Protein AF-A0AAW0NWM1-F1 (afdb_monomer_lite)

Organism: NCBI:txid88201

Radius of gyration: 18.18 Å; chains: 1; bounding box: 43×17×60 Å

Sequence (77 aa):
MCSSAVCWLQCQNGGFCQRPNTCSCPEGWMGRLCEEPVCSSPCLNGGRCIRPNRCHCSPGWSGHDCSRKRKTGYYHF

pLDDT: mean 82.61, std 11.76, range [44.75, 92.81]

Secondary structure (DSSP, 8-state):
-------SSPPPTT-EEEETTEEEPPTTEESTTS-EE--SSPPPTT-EEEETTEEEPPTTEESTTS-EE--------

Foldseek 3Di:
DDPQQDAVDAAPDPWGRPHHQATDEDPQFDDSRSCHGHEPAAQPPPWDDPHHQATDEDQQFDDSRSPHGPPPPPPPD

Structure (mmCIF, N/CA/C/O backbone):
data_AF-A0AAW0NWM1-F1
#
_entry.id   AF-A0AAW0NWM1-F1
#
loop_
_atom_site.group_PDB
_atom_site.id
_atom_site.type_symbol
_atom_site.label_atom_id
_atom_site.label_alt_id
_atom_site.label_comp_id
_atom_site.label_asym_id
_atom_site.label_entity_id
_atom_site.label_seq_id
_atom_site.pdbx_PDB_ins_code
_atom_site.Cartn_x
_atom_site.Cartn_y
_atom_site.Cartn_z
_atom_site.occupancy
_atom_site.B_iso_or_equiv
_atom_site.auth_seq_id
_atom_site.auth_comp_id
_atom_site.auth_asym_id
_atom_site.auth_atom_id
_atom_site.pdbx_PDB_model_num
ATOM 1 N N . MET A 1 1 ? 31.032 -6.133 -20.115 1.00 44.75 1 MET A N 1
ATOM 2 C CA . MET A 1 1 ? 29.707 -5.655 -20.562 1.00 44.75 1 MET A CA 1
ATOM 3 C C . MET A 1 1 ? 28.815 -5.582 -19.338 1.00 44.75 1 MET A C 1
ATOM 5 O O . MET A 1 1 ? 28.663 -6.601 -18.684 1.00 44.75 1 MET A O 1
ATOM 9 N N . CYS A 1 2 ? 28.297 -4.410 -18.979 1.00 57.81 2 CYS A N 1
ATOM 10 C CA . CYS A 1 2 ? 27.269 -4.299 -17.946 1.00 57.81 2 CYS A CA 1
ATOM 11 C C . CYS A 1 2 ? 26.215 -3.328 -18.467 1.00 57.81 2 CYS A C 1
ATOM 13 O O . CYS A 1 2 ? 26.338 -2.117 -18.324 1.00 57.81 2 CYS A O 1
ATOM 15 N N . SER A 1 3 ? 25.229 -3.861 -19.178 1.00 58.19 3 SER A N 1
ATOM 16 C CA . SER A 1 3 ? 23.997 -3.148 -19.491 1.00 58.19 3 SER A CA 1
ATOM 17 C C . SER A 1 3 ? 23.134 -3.183 -18.233 1.00 58.19 3 SER A C 1
ATOM 19 O O . SER A 1 3 ? 22.193 -3.964 -18.123 1.00 58.19 3 SER A O 1
ATOM 21 N N . SER A 1 4 ? 23.506 -2.374 -17.239 1.00 58.59 4 SER A N 1
ATOM 22 C CA . SER A 1 4 ? 22.662 -2.106 -16.081 1.00 58.59 4 SER A CA 1
ATOM 23 C C . SER A 1 4 ? 21.333 -1.586 -16.614 1.00 58.59 4 SER A C 1
ATOM 25 O O . SER A 1 4 ? 21.298 -0.577 -17.317 1.00 58.59 4 SER A O 1
ATOM 27 N N . ALA A 1 5 ? 20.237 -2.292 -16.341 1.00 56.56 5 ALA A N 1
ATOM 28 C CA . ALA A 1 5 ? 18.909 -1.783 -16.638 1.00 56.56 5 ALA A CA 1
ATOM 29 C C . ALA A 1 5 ? 18.742 -0.459 -15.875 1.00 56.56 5 ALA A C 1
ATOM 31 O O . ALA A 1 5 ? 18.610 -0.448 -14.652 1.00 56.56 5 ALA A O 1
ATOM 32 N N . VAL A 1 6 ? 18.841 0.667 -16.585 1.00 65.06 6 VAL A N 1
ATOM 33 C CA . VAL A 1 6 ? 18.709 1.991 -15.977 1.00 65.06 6 VAL A CA 1
ATOM 34 C C . VAL A 1 6 ? 17.223 2.283 -15.841 1.00 65.06 6 VAL A C 1
ATOM 36 O O . VAL A 1 6 ? 16.541 2.620 -16.812 1.00 65.06 6 VAL A O 1
ATOM 39 N N . CYS A 1 7 ? 16.707 2.136 -14.627 1.00 69.75 7 CYS A N 1
ATOM 40 C CA . CYS A 1 7 ? 15.443 2.752 -14.270 1.00 69.75 7 CYS A CA 1
ATOM 41 C C . CYS A 1 7 ? 15.721 4.220 -13.952 1.00 69.75 7 CYS A C 1
ATOM 43 O O . CYS A 1 7 ? 16.534 4.539 -13.088 1.00 69.75 7 CYS A O 1
ATOM 45 N N . TRP A 1 8 ? 15.059 5.112 -14.683 1.00 70.69 8 TRP A N 1
ATOM 46 C CA . TRP A 1 8 ? 15.195 6.557 -14.501 1.00 70.69 8 TRP A CA 1
ATOM 47 C C . TRP A 1 8 ? 14.623 6.971 -13.141 1.00 70.69 8 TRP A C 1
ATOM 49 O O . TRP A 1 8 ? 15.135 7.870 -12.482 1.00 70.69 8 TRP A O 1
ATOM 59 N N . LEU A 1 9 ? 13.580 6.257 -12.713 1.00 75.38 9 LEU A N 1
ATOM 60 C CA . LEU A 1 9 ? 12.998 6.317 -11.380 1.00 75.38 9 LEU A CA 1
ATOM 61 C C . LEU A 1 9 ? 13.416 5.073 -10.596 1.00 75.38 9 LEU A C 1
ATOM 63 O O . LEU A 1 9 ? 13.202 3.955 -11.057 1.00 75.38 9 LEU A O 1
ATOM 67 N N . GLN A 1 10 ? 14.006 5.257 -9.417 1.00 80.94 10 GLN A N 1
ATOM 68 C CA . GLN A 1 10 ? 14.422 4.129 -8.586 1.00 80.94 10 GLN A CA 1
ATOM 69 C C . GLN A 1 10 ? 13.207 3.357 -8.060 1.00 80.94 10 GLN A C 1
ATOM 71 O O . GLN A 1 10 ? 12.261 3.948 -7.536 1.00 80.94 10 GLN A O 1
ATOM 76 N N . CYS A 1 11 ? 13.258 2.032 -8.183 1.00 87.06 11 CYS A N 1
ATOM 77 C CA . CYS A 1 11 ? 12.291 1.139 -7.557 1.00 87.06 11 CYS A CA 1
ATOM 78 C C . CYS A 1 11 ? 12.413 1.247 -6.030 1.00 87.06 11 CYS A C 1
ATOM 80 O O . CYS A 1 11 ? 13.517 1.227 -5.485 1.00 87.06 11 CYS A O 1
ATOM 82 N N . GLN A 1 12 ? 11.286 1.366 -5.337 1.00 88.56 12 GLN A N 1
ATOM 83 C CA . GLN A 1 12 ? 11.217 1.470 -3.885 1.00 88.56 12 GLN A CA 1
ATOM 84 C C . GLN A 1 12 ? 11.040 0.101 -3.219 1.00 88.56 12 GLN A C 1
ATOM 86 O O . GLN A 1 12 ? 10.829 -0.918 -3.876 1.00 88.56 12 GLN A O 1
ATOM 91 N N . ASN A 1 13 ? 11.144 0.084 -1.886 1.00 87.62 13 ASN A N 1
ATOM 92 C CA . ASN A 1 13 ? 10.787 -1.053 -1.029 1.00 87.62 13 ASN A CA 1
ATOM 93 C C . ASN A 1 13 ? 11.484 -2.385 -1.368 1.00 87.62 13 ASN A C 1
ATOM 95 O O . ASN A 1 13 ? 10.953 -3.455 -1.086 1.00 87.62 13 ASN A O 1
ATOM 99 N N . GLY A 1 14 ? 12.689 -2.320 -1.945 1.00 85.00 14 GLY A N 1
ATOM 100 C CA . GLY A 1 14 ? 13.465 -3.499 -2.340 1.00 85.00 14 GLY A CA 1
ATOM 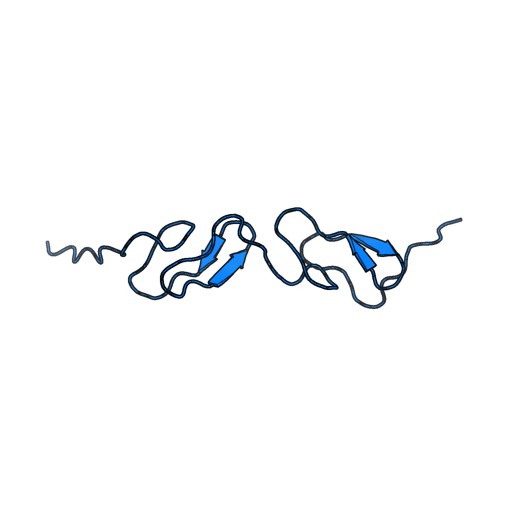101 C C . GLY A 1 14 ? 13.119 -4.052 -3.726 1.00 85.00 14 GLY A C 1
ATOM 102 O O . GLY A 1 14 ? 13.581 -5.136 -4.072 1.00 85.00 14 GLY A O 1
ATOM 103 N N . GLY A 1 15 ? 12.327 -3.329 -4.524 1.00 87.81 15 GLY A N 1
ATOM 104 C CA . GLY A 1 15 ? 12.141 -3.638 -5.939 1.00 87.81 15 GLY A CA 1
ATOM 105 C C . GLY A 1 15 ? 13.439 -3.491 -6.729 1.00 87.81 15 GLY A C 1
ATOM 106 O O . GLY A 1 15 ? 14.287 -2.658 -6.410 1.00 87.81 15 GLY A O 1
ATOM 107 N N . PHE A 1 16 ? 13.588 -4.291 -7.783 1.00 86.44 16 PHE A N 1
ATOM 108 C CA . PHE A 1 16 ? 14.745 -4.222 -8.675 1.00 86.44 16 PHE A CA 1
ATOM 109 C C . PHE A 1 16 ? 14.321 -3.889 -10.102 1.00 86.44 16 PHE A C 1
ATOM 111 O O . PHE A 1 16 ? 13.261 -4.296 -10.580 1.00 86.44 16 PHE A O 1
ATOM 118 N N . CYS A 1 17 ? 15.165 -3.125 -10.792 1.00 86.75 17 CYS A N 1
ATOM 119 C CA . CYS A 1 17 ? 14.909 -2.730 -12.168 1.00 86.75 17 CYS A CA 1
ATOM 120 C C . CYS A 1 17 ? 15.141 -3.925 -13.097 1.00 86.75 17 CYS A C 1
ATOM 122 O O . CYS A 1 17 ? 16.274 -4.380 -13.248 1.00 86.75 17 CYS A O 1
ATOM 124 N N . GLN A 1 18 ? 14.077 -4.435 -13.716 1.00 83.06 18 GLN A N 1
ATOM 125 C CA . GLN A 1 18 ? 14.181 -5.562 -14.645 1.00 83.06 18 GLN A CA 1
ATOM 126 C C . GLN A 1 18 ? 14.310 -5.086 -16.097 1.00 83.06 18 GLN A C 1
ATOM 128 O O . GLN A 1 18 ? 14.990 -5.713 -16.907 1.00 83.06 18 GLN A O 1
ATOM 133 N N . ARG A 1 19 ? 13.657 -3.970 -16.440 1.00 75.19 19 ARG A N 1
ATOM 134 C CA . ARG A 1 19 ? 13.711 -3.327 -17.763 1.00 75.19 19 ARG A CA 1
ATOM 135 C C . ARG A 1 19 ? 13.657 -1.806 -17.576 1.00 75.19 19 ARG A C 1
ATOM 137 O O . ARG A 1 19 ? 13.258 -1.357 -16.502 1.00 75.19 19 ARG A O 1
ATOM 144 N N . PRO A 1 20 ? 14.002 -0.995 -18.591 1.00 74.88 20 PRO A N 1
ATOM 145 C CA . PRO A 1 20 ? 13.856 0.455 -18.501 1.00 74.88 20 PRO A CA 1
ATOM 146 C C . PRO A 1 20 ? 12.439 0.836 -18.045 1.00 74.88 20 PRO A C 1
ATOM 148 O O . PRO A 1 20 ? 11.453 0.404 -18.643 1.00 74.88 20 PRO A O 1
ATOM 151 N N . ASN A 1 21 ? 12.341 1.604 -16.957 1.00 71.12 21 ASN A N 1
ATOM 152 C CA . ASN A 1 21 ? 11.084 2.033 -16.321 1.00 71.12 21 ASN A CA 1
ATOM 153 C C . ASN A 1 21 ? 10.140 0.898 -15.872 1.00 71.12 21 ASN A C 1
ATOM 155 O O . ASN A 1 21 ? 8.952 1.141 -15.670 1.00 71.12 21 ASN A O 1
ATOM 159 N N . THR A 1 22 ? 10.648 -0.328 -15.719 1.00 82.44 22 THR A N 1
ATOM 160 C CA . THR A 1 22 ? 9.879 -1.482 -15.235 1.00 82.44 22 THR A CA 1
ATOM 161 C C . THR A 1 22 ? 10.550 -2.065 -13.997 1.00 82.44 22 THR A C 1
ATOM 163 O O . THR A 1 22 ? 11.625 -2.670 -14.081 1.00 82.44 22 THR A O 1
ATOM 166 N N . CYS A 1 23 ? 9.892 -1.899 -12.852 1.00 88.12 23 CYS A N 1
ATOM 167 C CA . CYS A 1 23 ? 10.316 -2.469 -11.582 1.00 88.12 23 CYS A CA 1
ATOM 168 C C . CYS A 1 23 ? 9.675 -3.840 -11.361 1.00 88.12 23 CYS A C 1
ATOM 170 O O . CYS A 1 23 ? 8.470 -4.006 -11.530 1.00 88.12 23 CYS A O 1
ATOM 172 N N . SER A 1 24 ? 10.486 -4.812 -10.955 1.00 90.00 24 SER A N 1
ATOM 173 C CA . SER A 1 24 ? 9.998 -6.062 -10.386 1.00 90.00 24 SER A CA 1
ATOM 174 C C . SER A 1 24 ? 9.823 -5.863 -8.887 1.00 90.00 24 SER A C 1
ATOM 176 O O . SER A 1 24 ? 10.801 -5.615 -8.175 1.00 90.00 24 SER A O 1
ATOM 178 N N . CYS A 1 25 ? 8.581 -5.948 -8.417 1.00 90.75 25 CYS A N 1
ATOM 179 C CA . CYS A 1 25 ? 8.245 -5.697 -7.022 1.00 90.75 25 CYS A CA 1
ATOM 180 C C . CYS A 1 25 ? 8.357 -6.960 -6.168 1.00 90.75 25 CYS A C 1
ATOM 182 O O . CYS A 1 25 ? 7.990 -8.043 -6.629 1.00 90.75 25 CYS A O 1
ATOM 184 N N . PRO A 1 26 ? 8.862 -6.838 -4.928 1.00 90.19 26 PRO A N 1
ATOM 185 C CA . PRO A 1 26 ? 8.825 -7.935 -3.980 1.00 90.19 26 PRO A CA 1
ATOM 186 C C . PRO A 1 26 ? 7.383 -8.228 -3.564 1.00 90.19 26 PRO A C 1
ATOM 188 O O . PRO A 1 26 ? 6.479 -7.404 -3.732 1.00 90.19 26 PRO A O 1
ATOM 191 N N . GLU A 1 27 ? 7.174 -9.414 -3.000 1.00 89.62 27 GLU A N 1
ATOM 192 C CA . GLU A 1 27 ? 5.855 -9.853 -2.558 1.00 89.62 27 GLU A CA 1
ATOM 193 C C . GLU A 1 27 ? 5.217 -8.835 -1.598 1.00 89.62 27 GLU A C 1
ATOM 195 O O . GLU A 1 27 ? 5.848 -8.340 -0.660 1.00 89.62 27 GLU A O 1
ATOM 200 N N . GLY A 1 28 ? 3.951 -8.502 -1.857 1.00 90.31 28 GLY A N 1
ATOM 201 C CA . GLY A 1 28 ? 3.218 -7.507 -1.081 1.00 90.31 28 GLY A CA 1
ATOM 202 C C . GLY A 1 28 ? 3.462 -6.052 -1.493 1.00 90.31 28 GLY A C 1
ATOM 203 O O . GLY A 1 28 ? 3.045 -5.160 -0.759 1.00 90.31 28 GLY A O 1
ATOM 204 N N . TRP A 1 29 ? 4.100 -5.786 -2.636 1.00 91.12 29 TRP A N 1
ATOM 205 C CA . TRP A 1 29 ? 4.228 -4.444 -3.214 1.00 91.12 29 TRP A CA 1
ATOM 206 C C . TRP A 1 29 ? 3.777 -4.414 -4.674 1.00 91.12 29 TRP A C 1
ATOM 208 O O . TRP A 1 29 ? 3.937 -5.382 -5.414 1.00 91.12 29 TRP A O 1
ATOM 218 N N . MET A 1 30 ? 3.224 -3.281 -5.088 1.00 88.88 30 MET A N 1
ATOM 219 C CA . MET A 1 30 ? 2.755 -3.006 -6.440 1.00 88.88 30 MET A CA 1
ATOM 220 C C . MET A 1 30 ? 2.979 -1.530 -6.795 1.00 88.88 30 MET A C 1
ATOM 222 O O . MET A 1 30 ? 3.556 -0.766 -6.021 1.00 88.88 30 MET A O 1
ATOM 226 N N . GLY A 1 31 ? 2.530 -1.133 -7.982 1.00 87.75 31 GLY A N 1
ATOM 227 C CA . GLY A 1 31 ? 2.785 0.191 -8.540 1.00 87.75 31 GLY A CA 1
ATOM 228 C C . GLY A 1 31 ? 3.966 0.173 -9.506 1.00 87.75 31 GLY A C 1
ATOM 229 O O . GLY A 1 31 ? 4.661 -0.834 -9.664 1.00 87.75 31 GLY A O 1
ATOM 230 N N . ARG A 1 32 ? 4.187 1.291 -10.202 1.00 86.19 32 ARG A N 1
ATOM 231 C CA . ARG A 1 32 ? 5.240 1.383 -11.229 1.00 86.19 32 ARG A CA 1
ATOM 232 C C . ARG A 1 32 ? 6.636 1.258 -10.616 1.00 86.19 32 ARG A C 1
ATOM 234 O O . ARG A 1 32 ? 7.557 0.782 -11.276 1.00 86.19 32 ARG A O 1
ATOM 241 N N . LEU A 1 33 ? 6.779 1.708 -9.377 1.00 87.69 33 LEU A N 1
ATOM 242 C CA . LEU A 1 33 ? 8.015 1.785 -8.613 1.00 87.69 33 LEU A CA 1
ATOM 243 C C . LEU A 1 33 ? 7.940 0.954 -7.332 1.00 87.69 33 LEU A C 1
ATOM 245 O O . LEU A 1 33 ? 8.781 1.142 -6.459 1.00 87.69 33 LEU A O 1
ATOM 249 N N . CYS A 1 34 ? 6.976 0.040 -7.200 1.00 90.31 34 CYS A N 1
ATOM 250 C CA . CYS A 1 34 ? 6.769 -0.736 -5.974 1.00 90.31 34 CYS A CA 1
ATOM 251 C C . CYS A 1 34 ? 6.479 0.154 -4.754 1.00 90.31 34 CYS A C 1
ATOM 253 O O . CYS A 1 34 ? 6.894 -0.143 -3.634 1.00 90.31 34 CYS A O 1
ATOM 255 N N . GLU A 1 35 ? 5.822 1.288 -4.988 1.00 89.00 35 GLU A N 1
ATOM 256 C CA . GLU A 1 35 ? 5.478 2.297 -3.994 1.00 89.00 35 GLU A CA 1
ATOM 257 C C . GLU A 1 35 ? 4.185 1.970 -3.235 1.00 89.00 35 GLU A C 1
ATOM 259 O O . GLU A 1 35 ? 3.981 2.460 -2.123 1.00 89.00 35 GLU A O 1
ATOM 264 N N . GLU A 1 36 ? 3.328 1.118 -3.801 1.00 90.56 36 GLU A N 1
ATOM 265 C CA . GLU A 1 36 ? 2.037 0.770 -3.218 1.00 90.56 36 GLU A CA 1
ATOM 266 C C . GLU A 1 36 ? 2.114 -0.567 -2.468 1.00 90.56 36 GLU A C 1
ATOM 268 O O . GLU A 1 36 ? 2.447 -1.593 -3.061 1.00 90.56 36 GLU A O 1
ATOM 273 N N . PRO A 1 37 ? 1.804 -0.608 -1.164 1.00 91.38 37 PRO A N 1
ATOM 274 C CA . PRO A 1 37 ? 1.750 -1.857 -0.420 1.00 91.38 37 PRO A CA 1
ATOM 275 C C . PRO A 1 37 ? 0.464 -2.630 -0.737 1.00 91.38 37 PRO A C 1
ATOM 277 O O . PRO A 1 37 ? -0.632 -2.072 -0.779 1.00 91.38 37 PRO A O 1
ATOM 280 N N . VAL A 1 38 ? 0.592 -3.945 -0.867 1.00 89.88 38 VAL A N 1
ATOM 281 C CA . VAL A 1 38 ? -0.502 -4.894 -1.071 1.00 89.88 38 VAL A CA 1
ATOM 282 C C . VAL A 1 38 ? -0.727 -5.676 0.217 1.00 89.88 38 VAL A C 1
ATOM 284 O O . VAL A 1 38 ? 0.182 -6.305 0.762 1.00 89.88 38 VAL A O 1
ATOM 287 N N . CYS A 1 39 ? -1.958 -5.655 0.716 1.00 88.88 39 CYS A N 1
ATOM 288 C CA . CYS A 1 39 ? -2.368 -6.461 1.858 1.00 88.88 39 CYS A CA 1
ATOM 289 C C . CYS A 1 39 ? -3.139 -7.680 1.346 1.00 88.88 39 CYS A C 1
ATOM 291 O O . CYS A 1 39 ? -4.136 -7.516 0.648 1.00 88.88 39 CYS A O 1
ATOM 293 N N . SER A 1 40 ? -2.697 -8.891 1.706 1.00 86.25 40 SER A N 1
ATOM 294 C CA . SER A 1 40 ? -3.371 -10.134 1.286 1.00 86.25 40 SER A CA 1
ATOM 295 C C . SER A 1 40 ? -4.785 -10.231 1.860 1.00 86.25 40 SER A C 1
ATOM 297 O O . SER A 1 40 ? -5.678 -10.785 1.229 1.00 86.25 40 SER A O 1
ATOM 299 N N . SER A 1 41 ? -4.987 -9.668 3.056 1.00 87.50 41 SER A N 1
ATOM 300 C CA . SER A 1 41 ? -6.306 -9.460 3.650 1.00 87.50 41 SER A CA 1
ATOM 301 C C . SER A 1 41 ? -6.691 -7.981 3.539 1.00 87.50 41 SER A C 1
ATOM 303 O O . SER A 1 41 ? -5.865 -7.123 3.875 1.00 87.50 41 SER A O 1
ATOM 305 N N . PRO A 1 42 ? -7.910 -7.648 3.083 1.00 87.88 42 PRO A N 1
ATOM 306 C CA . PRO A 1 42 ? -8.355 -6.266 3.020 1.00 87.88 42 PRO A CA 1
ATOM 307 C C . PRO A 1 42 ? -8.421 -5.654 4.423 1.00 87.88 42 PRO A C 1
ATOM 309 O O . PRO A 1 42 ? -8.941 -6.251 5.365 1.00 87.88 42 PRO A O 1
ATOM 312 N N . CYS A 1 43 ? -7.917 -4.429 4.558 1.00 91.38 43 CYS A N 1
ATOM 313 C CA . CYS A 1 43 ? -8.039 -3.670 5.796 1.00 91.38 43 CYS A CA 1
ATOM 314 C C . CYS A 1 43 ? -9.503 -3.279 6.024 1.00 91.38 43 CYS A C 1
ATOM 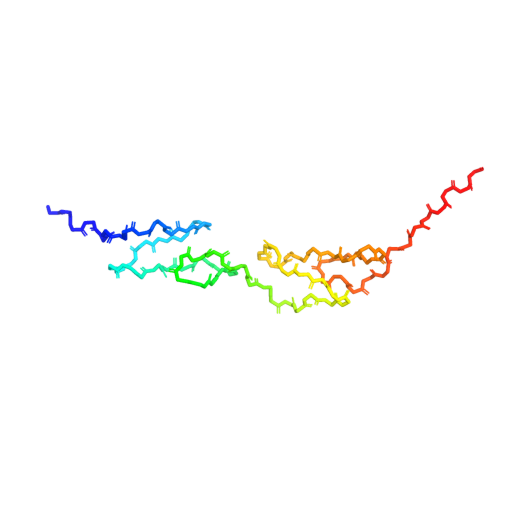316 O O . CYS A 1 43 ? -10.100 -2.572 5.213 1.00 91.38 43 CYS A O 1
ATOM 318 N N . LEU A 1 44 ? -10.081 -3.729 7.133 1.00 91.81 44 LEU A N 1
ATOM 319 C CA . LEU A 1 44 ? -11.478 -3.484 7.475 1.00 91.81 44 LEU A CA 1
ATOM 320 C C . LEU A 1 44 ? -11.652 -2.153 8.219 1.00 91.81 44 LEU A C 1
ATOM 322 O O . LEU A 1 44 ? -10.690 -1.520 8.655 1.00 91.81 44 LEU A O 1
ATOM 326 N N . ASN A 1 45 ? -12.908 -1.728 8.380 1.00 91.88 45 ASN A N 1
ATOM 327 C CA . ASN A 1 45 ? -13.300 -0.581 9.212 1.00 91.88 45 ASN A CA 1
ATOM 328 C C . ASN A 1 45 ? -12.593 0.743 8.855 1.00 91.88 45 ASN A C 1
ATOM 330 O O . ASN A 1 45 ? -12.230 1.536 9.728 1.00 91.88 45 ASN A O 1
ATOM 334 N N . GLY A 1 46 ? -12.380 0.973 7.557 1.00 89.50 46 GLY A N 1
ATOM 335 C CA . GLY A 1 46 ? -11.693 2.165 7.055 1.00 89.50 46 GLY A CA 1
ATOM 336 C C . GLY A 1 46 ? -10.183 2.158 7.301 1.00 89.50 46 GLY A C 1
ATOM 337 O O . GLY A 1 46 ? -9.550 3.207 7.209 1.00 89.50 46 GLY A O 1
ATOM 338 N N . GLY A 1 47 ? -9.598 1.006 7.640 1.00 91.88 47 GLY A N 1
ATOM 339 C CA . GLY A 1 47 ? -8.152 0.853 7.695 1.00 91.88 47 GLY A CA 1
ATOM 340 C C . GLY A 1 47 ? -7.514 0.966 6.308 1.00 91.88 47 GLY A C 1
ATOM 341 O O . GLY A 1 47 ? -8.128 0.635 5.296 1.00 91.88 47 GLY A O 1
ATOM 342 N N . ARG A 1 48 ? -6.256 1.411 6.254 1.00 91.88 48 ARG A N 1
ATOM 343 C CA . ARG A 1 48 ? -5.483 1.527 5.007 1.00 91.88 48 ARG A CA 1
ATOM 344 C C . ARG A 1 48 ? -4.269 0.615 5.036 1.00 91.88 48 ARG A C 1
ATOM 346 O O . ARG A 1 48 ? -3.549 0.591 6.032 1.00 91.88 48 ARG A O 1
ATOM 353 N N . CYS A 1 49 ? -4.007 -0.090 3.940 1.00 91.88 49 CYS A N 1
ATOM 354 C CA . CYS A 1 49 ? -2.778 -0.861 3.807 1.00 91.88 49 CYS A CA 1
ATOM 355 C C . CYS A 1 49 ? -1.590 0.106 3.771 1.00 91.88 49 CYS A C 1
ATOM 357 O O . CYS A 1 49 ? -1.535 0.992 2.922 1.00 91.88 49 CYS A O 1
ATOM 359 N N . ILE A 1 50 ? -0.675 -0.015 4.732 1.00 90.69 50 ILE A N 1
ATOM 360 C CA . ILE A 1 50 ? 0.528 0.834 4.794 1.00 90.69 50 ILE A CA 1
ATOM 361 C C . ILE A 1 50 ? 1.800 0.049 4.511 1.00 90.69 50 ILE A C 1
ATOM 363 O O . ILE A 1 50 ? 2.821 0.641 4.179 1.00 90.69 50 ILE A O 1
ATOM 367 N N . ARG A 1 51 ? 1.747 -1.274 4.666 1.00 87.81 51 ARG A N 1
ATOM 368 C CA . ARG A 1 51 ? 2.840 -2.213 4.427 1.00 87.81 51 ARG A CA 1
ATOM 369 C C . ARG A 1 51 ? 2.242 -3.573 4.051 1.00 87.81 51 ARG A C 1
ATOM 371 O O . ARG A 1 51 ? 1.093 -3.825 4.423 1.00 87.81 51 ARG A O 1
ATOM 378 N N . PRO A 1 52 ? 3.021 -4.459 3.407 1.00 87.62 52 PRO A N 1
ATOM 379 C CA . PRO A 1 52 ? 2.616 -5.838 3.165 1.00 87.62 52 PRO A CA 1
ATOM 380 C C . PRO A 1 52 ? 1.997 -6.468 4.412 1.00 87.62 52 PRO A C 1
ATOM 382 O O . PRO A 1 52 ? 2.628 -6.495 5.472 1.00 87.62 52 PRO A O 1
ATOM 385 N N . ASN A 1 53 ? 0.748 -6.925 4.300 1.00 84.50 53 ASN A N 1
ATOM 386 C CA . ASN A 1 53 ? -0.012 -7.556 5.389 1.00 84.50 53 ASN A CA 1
ATOM 387 C C . ASN A 1 53 ? -0.113 -6.731 6.690 1.00 84.50 53 ASN A C 1
ATOM 389 O O . ASN A 1 53 ? -0.297 -7.288 7.774 1.00 84.50 53 ASN A O 1
ATOM 393 N N . ARG A 1 54 ? 0.009 -5.401 6.608 1.00 87.81 54 ARG A N 1
ATOM 394 C CA . ARG A 1 54 ? -0.104 -4.512 7.764 1.00 87.81 54 ARG A CA 1
ATOM 395 C C . ARG A 1 54 ? -0.979 -3.310 7.444 1.00 87.81 54 ARG A C 1
ATOM 397 O O . ARG A 1 54 ? -0.598 -2.392 6.711 1.00 87.81 54 ARG A O 1
ATOM 404 N N . CYS A 1 55 ? -2.127 -3.293 8.103 1.00 92.38 55 CYS A N 1
ATOM 405 C CA . CYS A 1 55 ? -3.080 -2.206 8.039 1.00 92.38 55 CYS A CA 1
ATOM 406 C C . CYS A 1 55 ? -2.794 -1.133 9.093 1.00 92.38 55 CYS A C 1
ATOM 408 O O . CYS A 1 55 ? -2.457 -1.415 10.245 1.00 92.38 55 CYS A O 1
ATOM 410 N N . HIS A 1 56 ? -2.963 0.121 8.696 1.00 92.81 56 HIS A N 1
ATOM 411 C CA . HIS A 1 56 ? -3.157 1.234 9.606 1.00 92.81 56 HIS A CA 1
ATOM 412 C C . HIS A 1 56 ? -4.643 1.311 9.925 1.00 92.81 56 HIS A C 1
ATOM 414 O O . HIS A 1 56 ? -5.453 1.580 9.041 1.00 92.81 56 HIS A O 1
ATOM 420 N N . CYS A 1 57 ? -4.991 1.073 11.184 1.00 92.00 57 CYS A N 1
ATOM 421 C CA . CYS A 1 57 ? -6.372 1.081 11.641 1.00 92.00 57 CYS A CA 1
ATOM 422 C C . CYS A 1 57 ? -6.821 2.464 12.093 1.00 92.00 57 CYS A C 1
ATOM 424 O O . CYS A 1 57 ? -6.087 3.164 12.791 1.00 92.00 57 CYS A O 1
ATOM 426 N N . SER A 1 58 ? -8.061 2.811 11.757 1.00 91.38 58 SER A N 1
ATOM 427 C CA . SER A 1 58 ? -8.731 3.983 12.311 1.00 91.38 58 SER A CA 1
ATOM 428 C C . SER A 1 58 ? -8.795 3.915 13.845 1.00 91.38 58 SER A C 1
ATOM 430 O O . SER A 1 58 ? -8.793 2.817 14.421 1.00 91.38 58 SER A O 1
ATOM 432 N N . PRO A 1 59 ? -8.874 5.068 14.537 1.00 88.69 59 PRO A N 1
ATOM 433 C CA . PRO A 1 59 ? -9.044 5.102 15.985 1.00 88.69 59 PRO A CA 1
ATOM 434 C C . PRO A 1 59 ? -10.204 4.206 16.434 1.00 88.69 59 PRO A C 1
ATOM 436 O O . PRO A 1 59 ? -11.271 4.201 15.828 1.00 88.69 59 PRO A O 1
ATOM 439 N N . GLY A 1 60 ? -9.983 3.417 17.486 1.00 89.38 60 GLY A N 1
ATOM 440 C CA . GLY A 1 60 ? -10.971 2.444 17.958 1.00 89.38 60 GLY A CA 1
ATOM 441 C C . GLY A 1 60 ? -10.897 1.063 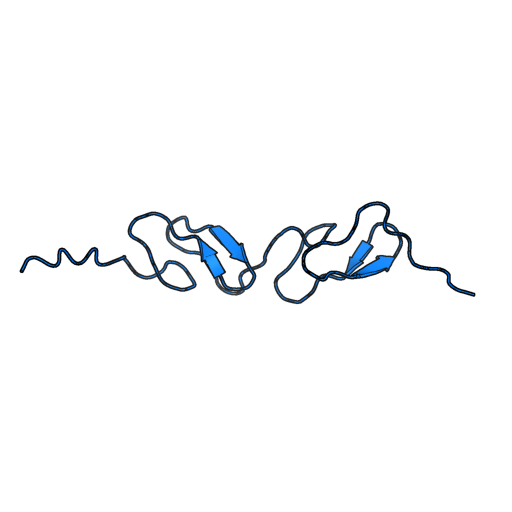17.296 1.00 89.38 60 GLY A C 1
ATOM 442 O O . GLY A 1 60 ? -11.613 0.172 17.741 1.00 89.38 60 GLY A O 1
ATOM 443 N N . TRP A 1 61 ? -10.002 0.834 16.327 1.00 90.94 61 TRP A N 1
ATOM 444 C CA . TRP A 1 61 ? -9.770 -0.475 15.698 1.00 90.94 61 TRP A CA 1
ATOM 445 C C . TRP A 1 61 ? -8.313 -0.943 15.833 1.00 90.94 61 TRP A C 1
ATOM 447 O O . TRP A 1 61 ? -7.386 -0.142 15.962 1.00 90.94 61 TRP A O 1
ATOM 457 N N . SER A 1 62 ? -8.109 -2.254 15.885 1.00 87.62 62 SER A N 1
ATOM 458 C CA 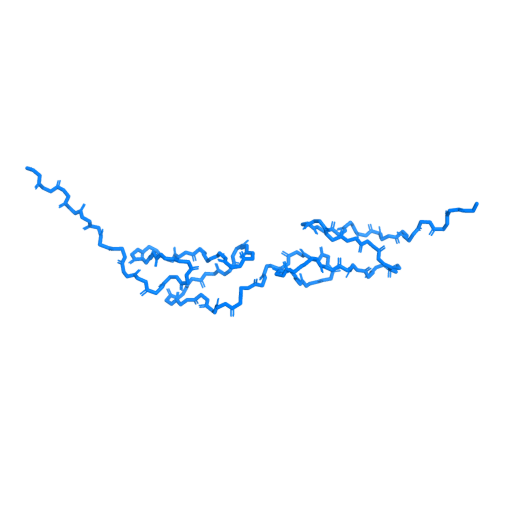. SER A 1 62 ? -6.824 -2.933 16.049 1.00 87.62 62 SER A CA 1
ATOM 459 C C . SER A 1 62 ? -6.838 -4.314 15.389 1.00 87.62 62 SER A C 1
ATOM 461 O O . SER A 1 62 ? -7.858 -4.791 14.892 1.00 87.62 62 SER A O 1
ATOM 463 N N . GLY A 1 63 ? -5.675 -4.964 15.387 1.00 87.12 63 GLY A N 1
ATOM 464 C CA . GLY A 1 63 ? -5.435 -6.197 14.642 1.00 87.12 63 GLY A CA 1
ATOM 465 C C . GLY A 1 63 ? -4.752 -5.922 13.304 1.00 87.12 63 GLY A C 1
ATOM 466 O O . GLY A 1 63 ? -4.682 -4.782 12.855 1.00 87.12 63 GLY A O 1
ATOM 467 N N . HIS A 1 64 ? -4.221 -6.977 12.690 1.00 87.06 64 HIS A N 1
ATOM 468 C CA . HIS A 1 64 ? -3.493 -6.904 11.418 1.00 87.06 64 HIS A CA 1
ATOM 469 C C . HIS A 1 64 ? -4.333 -6.370 10.245 1.00 87.06 64 HIS A C 1
ATOM 471 O O . HIS A 1 64 ? -3.797 -5.718 9.356 1.00 87.06 64 HIS A O 1
ATOM 477 N N . ASP A 1 65 ? -5.638 -6.610 10.305 1.00 90.06 65 ASP A N 1
ATOM 478 C CA . ASP A 1 65 ? -6.688 -6.323 9.329 1.00 90.06 65 ASP A CA 1
ATOM 479 C C . ASP A 1 65 ? -7.712 -5.307 9.863 1.00 90.06 65 ASP A C 1
ATOM 481 O O . ASP A 1 65 ? -8.741 -5.069 9.241 1.00 90.06 65 ASP A O 1
ATOM 485 N N . CYS A 1 66 ? -7.460 -4.713 11.035 1.00 92.31 66 CYS A N 1
ATOM 486 C CA . CYS A 1 66 ? -8.376 -3.778 11.694 1.00 92.31 66 CYS A CA 1
ATOM 487 C C . CYS A 1 66 ? -9.766 -4.358 12.006 1.00 92.31 66 CYS A C 1
ATOM 489 O O . CYS A 1 66 ? -10.729 -3.608 12.169 1.00 92.31 66 CYS A O 1
ATOM 491 N N . SER A 1 67 ? -9.880 -5.684 12.124 1.00 91.31 67 SER A N 1
ATOM 492 C CA . SER A 1 67 ? -11.137 -6.372 12.448 1.00 91.31 67 SER A CA 1
ATOM 493 C C . SER A 1 67 ? -11.567 -6.209 13.906 1.00 91.31 67 SER A C 1
ATOM 495 O O . SER A 1 67 ? -12.752 -6.319 14.224 1.00 91.31 67 SER A O 1
ATOM 497 N N . ARG A 1 68 ? -10.628 -5.953 14.823 1.00 89.19 68 ARG A N 1
ATOM 498 C CA . ARG A 1 68 ? -10.904 -5.934 16.264 1.00 89.19 68 ARG A CA 1
ATOM 499 C C . ARG A 1 68 ? -11.169 -4.514 16.720 1.00 89.19 68 ARG A C 1
ATOM 501 O O . ARG A 1 68 ? -10.390 -3.616 16.428 1.00 89.19 68 ARG A O 1
ATOM 508 N N . LYS A 1 69 ? -12.220 -4.291 17.507 1.00 88.00 69 LYS A N 1
ATOM 509 C CA . LYS A 1 69 ? -12.356 -3.014 18.215 1.00 88.00 69 LYS A CA 1
ATOM 510 C C . LYS A 1 69 ? -11.257 -2.924 19.268 1.00 88.00 69 LYS A C 1
ATOM 512 O O . LYS A 1 69 ? -11.088 -3.842 20.075 1.00 88.00 69 LYS A O 1
AT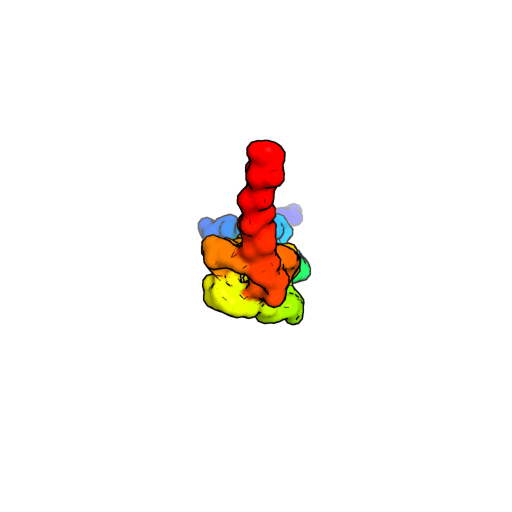OM 517 N N . ARG A 1 70 ? -10.530 -1.808 19.298 1.00 83.12 70 ARG A N 1
ATOM 518 C CA . ARG A 1 70 ? -9.711 -1.443 20.450 1.00 83.12 70 ARG A CA 1
ATOM 519 C C . ARG A 1 70 ? -10.663 -1.317 21.620 1.00 83.12 70 ARG A C 1
ATOM 521 O O . ARG A 1 70 ? -11.408 -0.347 21.726 1.00 83.12 70 ARG A O 1
ATOM 528 N N . LYS A 1 71 ? -10.618 -2.297 22.515 1.00 71.50 71 LYS A N 1
ATOM 529 C CA . LYS A 1 71 ? -11.040 -2.067 23.886 1.00 71.50 71 LYS A CA 1
ATOM 530 C C . LYS A 1 71 ? -10.053 -1.037 24.419 1.00 71.50 71 LYS A C 1
ATOM 532 O O . LYS A 1 71 ? -8.944 -1.389 24.808 1.00 71.50 71 LYS A O 1
ATOM 537 N N . THR A 1 72 ? -10.410 0.242 24.330 1.00 66.75 72 THR A N 1
ATOM 538 C CA . THR A 1 72 ? -9.865 1.251 25.234 1.00 66.75 72 THR A CA 1
ATOM 539 C C . THR A 1 72 ? -10.250 0.757 26.616 1.00 66.75 72 THR A C 1
ATOM 541 O O . THR A 1 72 ? -11.358 0.982 27.093 1.00 66.75 72 THR A O 1
ATOM 544 N N . GLY A 1 73 ? -9.373 -0.057 27.198 1.00 59.59 73 GLY A N 1
ATOM 545 C CA . GLY A 1 73 ? -9.399 -0.326 28.613 1.00 59.59 73 GLY A CA 1
ATOM 546 C C . GLY A 1 73 ? -9.105 1.005 29.270 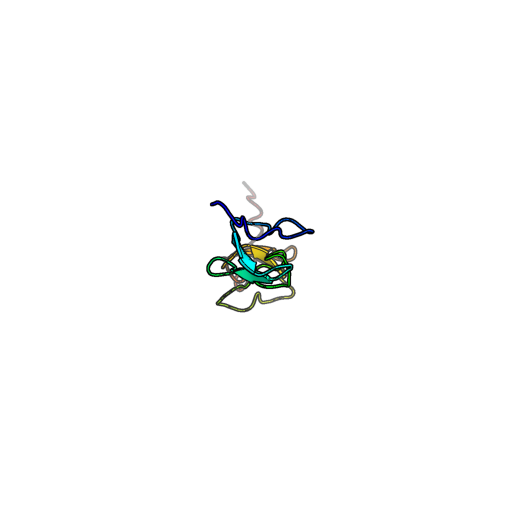1.00 59.59 73 GLY A C 1
ATOM 547 O O . GLY A 1 73 ? -7.950 1.411 29.359 1.00 59.59 73 GLY A O 1
ATOM 548 N N . TYR A 1 74 ? -10.167 1.691 29.681 1.00 65.31 74 TYR A N 1
ATOM 549 C CA . TYR A 1 74 ? -10.160 2.391 30.950 1.00 65.31 74 TYR A CA 1
ATOM 550 C C . TYR A 1 74 ? -9.608 1.402 31.986 1.00 65.31 74 TYR A C 1
ATOM 552 O O . TYR A 1 74 ? -10.346 0.584 32.530 1.00 65.31 74 TYR A O 1
ATOM 560 N N . TYR A 1 75 ? -8.295 1.424 32.211 1.00 56.31 75 TYR A N 1
ATOM 561 C CA . TYR A 1 75 ? -7.737 0.993 33.483 1.00 56.31 75 TYR A CA 1
ATOM 562 C C . TYR A 1 75 ? -8.196 2.038 34.508 1.00 56.31 75 TYR A C 1
ATOM 564 O O . TYR A 1 75 ? -7.486 2.996 34.787 1.00 56.31 75 TYR A O 1
ATOM 572 N N . HIS A 1 76 ? -9.436 1.897 34.981 1.00 58.41 76 HIS A N 1
ATOM 573 C CA . HIS A 1 76 ? -9.833 2.406 36.286 1.00 58.41 76 HIS A CA 1
ATOM 574 C C . HIS A 1 76 ? -9.289 1.401 37.305 1.00 58.41 76 HIS A C 1
ATOM 576 O O . HIS A 1 76 ? -9.831 0.305 37.444 1.00 58.41 76 HIS A O 1
ATOM 582 N N . PHE A 1 77 ? -8.168 1.753 37.928 1.00 55.44 77 PHE A N 1
ATOM 583 C CA . PHE A 1 77 ? -7.899 1.386 39.316 1.00 55.44 77 PHE A CA 1
ATOM 584 C C . PHE A 1 77 ? -8.539 2.445 40.215 1.00 55.44 77 PHE A C 1
ATOM 586 O O . PHE A 1 77 ? -8.581 3.624 39.787 1.00 55.44 77 PHE A O 1
#

InterPro domains:
  IPR000742 EGF-like domain [PS00022] (55-66)
  IPR000742 EGF-like domain [PS01186] (55-66)
  IPR000742 EGF-like domain [PS50026] (35-67)
  IPR000742 EGF-like domain [SM00181] (1-35)
  IPR000742 EGF-like domain [SM00181] (38-67)
  IPR013111 Epidermal growth factor-like domain, extracellular [PF07974] (8-34)
  IPR050969 Developmental Signaling Modulators [PTHR14949] (28-68)
  IPR057138 Platelet endothelial aggregation receptor 1-like, EGF domain [PF23301] (37-71)